Protein AF-A0A9D7RS37-F1 (afdb_monomer)

Secondary structure (DSSP, 8-state):
----------TT-B--B-TTHHHHHHHHHHT----HHHHHHHTT---EEEEEE-TT--EEEEEEES---HHHHHHHHHHHTTSPPPBPPB---------------------

Foldseek 3Di:
DDPPPPPPPCPFWDDKAAPVHPVVVVVLVVPQDDDPVRCVQCVVWDKDFDWDADPQQQTAGPDIPRDDDVVSVVSVRVSSNVGDGIDHGDDDDPPPDPPPPPPPDDDDDDD

Structure (mmCIF, N/CA/C/O backbone):
data_AF-A0A9D7RS37-F1
#
_entry.id   AF-A0A9D7RS37-F1
#
loop_
_atom_site.group_PDB
_atom_site.id
_atom_site.type_symbol
_atom_site.label_atom_id
_atom_site.label_alt_id
_atom_site.label_comp_id
_atom_site.label_asym_id
_atom_site.label_entity_id
_atom_site.label_seq_id
_atom_site.pdbx_PDB_ins_code
_atom_site.Cartn_x
_atom_site.Cartn_y
_atom_site.Cartn_z
_atom_site.occupancy
_atom_site.B_iso_or_equiv
_atom_site.auth_seq_id
_atom_site.auth_comp_id
_atom_site.auth_asym_id
_atom_site.auth_atom_id
_atom_site.pdbx_PDB_model_num
ATOM 1 N N . MET A 1 1 ? 29.650 -41.125 -26.803 1.00 37.84 1 MET A N 1
ATOM 2 C CA . MET A 1 1 ? 29.669 -39.650 -26.675 1.00 37.84 1 MET A CA 1
ATOM 3 C C . MET A 1 1 ? 28.326 -39.214 -26.121 1.00 37.84 1 MET A C 1
ATOM 5 O O . MET A 1 1 ? 27.328 -39.399 -26.803 1.00 37.84 1 MET A O 1
ATOM 9 N N . ILE A 1 2 ? 28.280 -38.714 -24.887 1.00 38.84 2 ILE A N 1
ATOM 10 C CA . ILE A 1 2 ? 27.050 -38.175 -24.293 1.00 38.84 2 ILE A CA 1
ATOM 11 C C . ILE A 1 2 ? 26.989 -36.691 -24.660 1.00 38.84 2 ILE A C 1
ATOM 13 O O . ILE A 1 2 ? 27.889 -35.932 -24.308 1.00 38.84 2 ILE A O 1
ATOM 17 N N . ARG A 1 3 ? 25.966 -36.289 -25.423 1.00 44.84 3 ARG A N 1
ATOM 18 C CA . ARG A 1 3 ? 25.648 -34.877 -25.663 1.00 44.84 3 ARG A CA 1
ATOM 19 C C . ARG A 1 3 ? 24.910 -34.364 -24.429 1.00 44.84 3 ARG A C 1
ATOM 21 O O . ARG A 1 3 ? 23.716 -34.606 -24.285 1.00 44.84 3 ARG A O 1
ATOM 28 N N . SER A 1 4 ? 25.625 -33.705 -23.525 1.00 43.72 4 SER A N 1
ATOM 29 C CA . SER A 1 4 ? 25.004 -32.940 -22.445 1.00 43.72 4 SER A CA 1
ATOM 30 C C . SER A 1 4 ? 24.390 -31.678 -23.047 1.00 43.72 4 SER A C 1
ATOM 32 O O . SER A 1 4 ? 25.100 -30.713 -23.322 1.00 43.72 4 SER A O 1
ATOM 34 N N . ASN A 1 5 ? 23.078 -31.684 -23.284 1.00 52.06 5 ASN A N 1
ATOM 35 C CA . ASN A 1 5 ? 22.336 -30.451 -23.518 1.00 52.06 5 ASN A CA 1
ATOM 36 C C . ASN A 1 5 ? 22.272 -29.712 -22.180 1.00 52.06 5 ASN A C 1
ATOM 38 O O . ASN A 1 5 ? 21.441 -30.030 -21.332 1.00 52.06 5 ASN A O 1
ATOM 42 N N . ALA A 1 6 ? 23.179 -28.756 -21.979 1.00 48.44 6 ALA A N 1
ATOM 43 C CA . ALA A 1 6 ? 23.013 -27.744 -20.952 1.00 48.44 6 ALA A CA 1
ATOM 44 C C . ALA A 1 6 ? 21.703 -27.008 -21.260 1.00 48.44 6 ALA A C 1
ATOM 46 O O . ALA A 1 6 ? 21.633 -26.220 -22.203 1.00 48.44 6 ALA A O 1
ATOM 47 N N . GLN A 1 7 ? 20.638 -27.326 -20.525 1.00 50.69 7 GLN A N 1
ATOM 48 C CA . GLN A 1 7 ? 19.453 -26.486 -20.501 1.00 50.69 7 GLN A CA 1
ATOM 49 C C . GLN A 1 7 ? 19.897 -25.163 -19.885 1.00 50.69 7 GLN A C 1
ATOM 51 O O . GLN A 1 7 ? 20.090 -25.064 -18.675 1.00 50.69 7 GLN A O 1
ATOM 56 N N . VAL A 1 8 ? 20.144 -24.169 -20.736 1.00 51.22 8 VAL A N 1
ATOM 57 C CA . VAL A 1 8 ? 20.247 -22.780 -20.305 1.00 51.22 8 VAL A CA 1
ATOM 58 C C . VAL A 1 8 ? 18.856 -22.434 -19.792 1.00 51.22 8 VAL A C 1
ATOM 60 O O . VAL A 1 8 ? 17.949 -22.176 -20.578 1.00 51.22 8 VAL A O 1
ATOM 63 N N . VAL A 1 9 ? 18.660 -22.550 -18.479 1.00 49.12 9 VAL A N 1
ATOM 64 C CA . VAL A 1 9 ? 17.513 -21.942 -17.811 1.00 49.12 9 VAL A CA 1
ATOM 65 C C . VAL A 1 9 ? 17.622 -20.457 -18.122 1.00 49.12 9 VAL A C 1
ATOM 67 O O . VAL A 1 9 ? 18.622 -19.824 -17.789 1.00 49.12 9 VAL A O 1
ATOM 70 N N . ASP A 1 10 ? 16.650 -19.940 -18.862 1.00 51.56 10 ASP A N 1
ATOM 71 C CA . ASP A 1 10 ? 16.581 -18.532 -19.224 1.00 51.56 10 ASP A CA 1
ATOM 72 C C . ASP A 1 10 ? 16.160 -17.757 -17.968 1.00 51.56 10 ASP A C 1
ATOM 74 O O . ASP A 1 10 ? 14.983 -17.534 -17.708 1.00 51.56 10 ASP A O 1
ATOM 78 N N . THR A 1 11 ? 17.127 -17.446 -17.103 1.00 54.03 11 THR A N 1
ATOM 79 C CA . THR A 1 11 ? 16.904 -16.805 -15.795 1.00 54.03 11 THR A CA 1
ATOM 80 C C . THR A 1 11 ? 16.645 -15.294 -15.902 1.00 54.03 11 THR A C 1
ATOM 82 O O . THR A 1 11 ? 16.840 -14.577 -14.923 1.00 54.03 11 THR A O 1
ATOM 85 N N . LEU A 1 12 ? 16.305 -14.773 -17.087 1.00 59.94 12 LEU A N 1
ATOM 86 C CA . LEU A 1 12 ? 16.408 -13.340 -17.398 1.00 59.94 12 LEU A CA 1
ATOM 87 C C . LEU A 1 12 ? 15.083 -12.598 -17.625 1.00 59.94 12 LEU A C 1
ATOM 89 O O . LEU A 1 12 ? 15.124 -11.414 -17.962 1.00 59.94 12 LEU A O 1
ATOM 93 N N . ASP A 1 13 ? 13.941 -13.246 -17.405 1.00 65.25 13 ASP A N 1
ATOM 94 C CA . ASP A 1 13 ? 12.665 -12.553 -17.215 1.00 65.25 13 ASP A CA 1
ATOM 95 C C . ASP A 1 13 ? 12.458 -12.327 -15.715 1.00 65.25 13 ASP A C 1
ATOM 97 O O . ASP A 1 13 ? 12.433 -13.278 -14.930 1.00 65.25 13 ASP A O 1
ATOM 101 N N . GLN A 1 14 ? 12.342 -11.061 -15.308 1.00 70.62 14 GLN A N 1
ATOM 102 C CA . GLN A 1 14 ? 12.098 -10.708 -13.915 1.00 70.62 14 GLN A CA 1
ATOM 103 C C . GLN A 1 14 ? 10.712 -10.090 -13.770 1.00 70.62 14 GLN A C 1
ATOM 105 O O . GLN A 1 14 ? 10.406 -9.054 -14.374 1.00 70.62 14 GLN A O 1
ATOM 110 N N . ASP A 1 15 ? 9.890 -10.717 -12.934 1.00 82.44 15 ASP A N 1
ATOM 111 C CA . ASP A 1 15 ? 8.644 -10.121 -12.483 1.00 82.44 15 ASP A CA 1
ATOM 112 C C . ASP A 1 15 ? 8.892 -8.944 -11.538 1.00 82.44 15 ASP A C 1
ATOM 114 O O . ASP A 1 15 ? 9.959 -8.767 -10.944 1.00 82.44 15 ASP A O 1
ATOM 118 N N . VAL A 1 16 ? 7.864 -8.111 -11.427 1.00 86.75 16 VAL A N 1
ATOM 119 C CA . VAL A 1 16 ? 7.860 -6.968 -10.523 1.00 86.75 16 VAL A CA 1
ATOM 120 C C . VAL A 1 16 ? 7.856 -7.473 -9.087 1.00 86.75 16 VAL A C 1
ATOM 122 O O . VAL A 1 16 ? 6.993 -8.268 -8.715 1.00 86.75 16 VAL A O 1
ATOM 125 N N . SER A 1 17 ? 8.783 -6.988 -8.264 1.00 90.44 17 SER A N 1
ATOM 126 C CA . SER A 1 17 ? 8.853 -7.389 -6.858 1.00 90.44 17 SER A CA 1
ATOM 127 C C . SER A 1 17 ? 9.395 -6.275 -5.956 1.00 90.44 17 SER A C 1
ATOM 129 O O . SER A 1 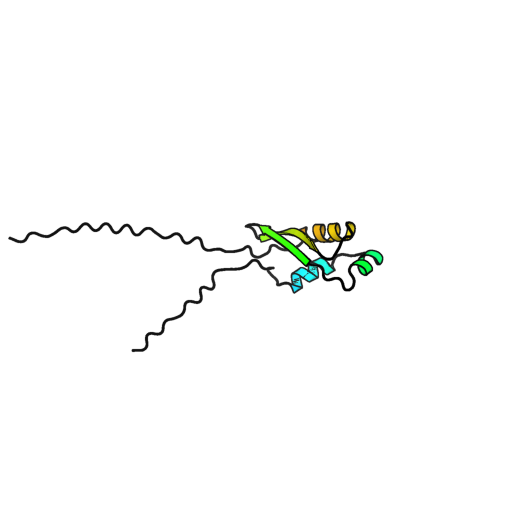17 ? 10.184 -5.438 -6.409 1.00 90.44 17 SER A O 1
ATOM 131 N N . PRO A 1 18 ? 9.017 -6.246 -4.665 1.00 92.25 18 PRO A N 1
ATOM 132 C CA . PRO A 1 18 ? 9.647 -5.359 -3.694 1.00 92.25 18 PRO A CA 1
ATOM 133 C C . PRO A 1 18 ? 11.132 -5.707 -3.544 1.00 92.25 18 PRO A C 1
ATOM 135 O O . PRO A 1 18 ? 11.488 -6.886 -3.485 1.00 92.25 18 PRO A O 1
ATOM 138 N N . LYS A 1 19 ? 12.003 -4.698 -3.427 1.00 89.25 19 LYS A N 1
ATOM 139 C CA . LYS A 1 19 ? 13.458 -4.923 -3.346 1.00 89.25 19 LYS A CA 1
ATOM 140 C C . LYS A 1 19 ? 13.892 -5.752 -2.143 1.00 89.25 19 LYS A C 1
ATOM 142 O O . LYS A 1 19 ? 14.771 -6.596 -2.267 1.00 89.25 19 LYS A O 1
ATOM 147 N N . ASN A 1 20 ? 13.245 -5.527 -1.003 1.00 87.19 20 ASN A N 1
ATOM 148 C CA . ASN A 1 20 ? 13.611 -6.144 0.271 1.00 87.19 20 ASN A CA 1
ATOM 149 C C . ASN A 1 20 ? 12.598 -7.213 0.722 1.00 87.19 20 ASN A C 1
ATOM 151 O O . ASN A 1 20 ? 12.545 -7.544 1.904 1.00 87.19 20 ASN A O 1
ATOM 155 N N . GLY A 1 21 ? 11.777 -7.725 -0.201 1.00 88.50 21 GLY A N 1
ATOM 156 C CA . GLY A 1 21 ? 10.710 -8.678 0.111 1.00 88.50 21 GLY A CA 1
ATOM 157 C C . GLY A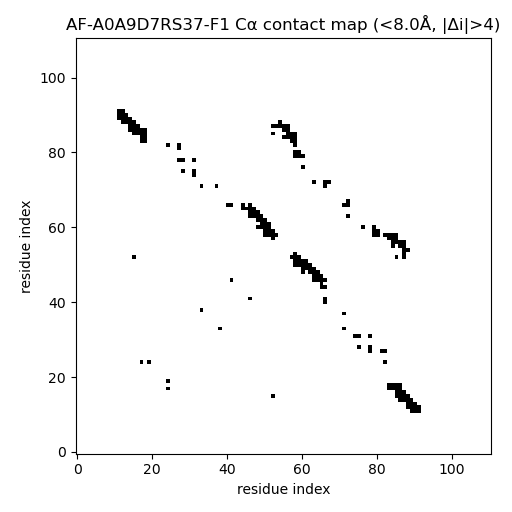 1 21 ? 9.422 -8.030 0.630 1.00 88.50 21 GLY A C 1
ATOM 158 O O . GLY A 1 21 ? 9.334 -6.816 0.841 1.00 88.50 21 GLY A O 1
ATOM 159 N N . ILE A 1 22 ? 8.392 -8.861 0.796 1.00 90.19 22 ILE A N 1
ATOM 160 C CA . ILE A 1 22 ? 7.040 -8.429 1.185 1.00 90.19 22 ILE A CA 1
ATOM 161 C C . ILE A 1 22 ? 7.010 -8.016 2.662 1.00 90.19 22 ILE A C 1
ATOM 163 O O . ILE A 1 22 ? 6.303 -7.082 3.031 1.00 90.19 22 ILE A O 1
ATOM 167 N N . GLU A 1 23 ? 7.817 -8.650 3.507 1.00 91.12 23 GLU A N 1
ATOM 168 C CA . GLU A 1 23 ? 7.886 -8.382 4.943 1.00 91.12 23 GLU A CA 1
ATOM 169 C C . GLU A 1 23 ? 8.352 -6.948 5.216 1.00 91.12 23 GLU A C 1
ATOM 171 O O . GLU A 1 23 ? 7.759 -6.229 6.020 1.00 91.12 23 GLU A O 1
ATOM 176 N N . GLN A 1 24 ? 9.382 -6.496 4.497 1.00 88.75 24 GLN A N 1
ATOM 177 C CA . GLN A 1 24 ? 9.896 -5.131 4.619 1.00 88.75 24 GLN A CA 1
ATOM 178 C C . GLN A 1 24 ? 8.919 -4.097 4.063 1.00 88.75 24 GLN A C 1
ATOM 180 O O . GLN A 1 24 ? 8.796 -3.006 4.622 1.00 88.75 24 GLN A O 1
ATOM 185 N N . LEU A 1 25 ? 8.185 -4.445 3.002 1.00 91.44 25 LEU A N 1
ATOM 186 C CA . LEU A 1 25 ? 7.090 -3.619 2.506 1.00 91.44 25 LEU A CA 1
ATOM 187 C C . LEU A 1 25 ? 6.001 -3.463 3.579 1.00 91.44 25 LEU A C 1
ATOM 189 O O . LEU A 1 25 ? 5.593 -2.342 3.870 1.00 91.44 25 LEU A O 1
ATOM 193 N N . ALA A 1 26 ? 5.587 -4.557 4.223 1.00 90.75 26 ALA A N 1
ATOM 194 C CA . ALA A 1 26 ? 4.568 -4.539 5.271 1.00 90.75 26 ALA A CA 1
ATOM 195 C C . ALA A 1 26 ? 4.978 -3.676 6.478 1.00 90.75 26 ALA A C 1
ATOM 197 O O . ALA A 1 26 ? 4.167 -2.896 6.980 1.00 90.75 26 ALA A O 1
ATOM 198 N N . ILE A 1 27 ? 6.246 -3.736 6.907 1.00 90.44 27 ILE A N 1
ATOM 199 C CA . ILE A 1 27 ? 6.774 -2.909 8.011 1.00 90.44 27 ILE A CA 1
ATOM 200 C C . ILE A 1 27 ? 6.563 -1.409 7.759 1.00 90.44 27 ILE A C 1
ATOM 202 O O . ILE A 1 27 ? 6.264 -0.672 8.700 1.00 90.44 27 ILE A O 1
ATOM 206 N N . LYS A 1 28 ? 6.654 -0.938 6.506 1.00 90.56 28 LYS A N 1
ATOM 207 C CA . LYS A 1 28 ? 6.398 0.478 6.182 1.00 90.56 28 LYS A CA 1
ATOM 208 C C . LYS A 1 28 ? 4.967 0.890 6.536 1.00 90.56 28 LYS A C 1
ATOM 210 O O . LYS A 1 28 ? 4.770 1.990 7.049 1.00 90.56 28 LYS A O 1
ATOM 215 N N . TYR A 1 29 ? 3.995 0.005 6.326 1.00 91.62 29 TYR A N 1
ATOM 216 C CA . TYR A 1 29 ? 2.584 0.259 6.628 1.00 91.62 29 TYR A CA 1
ATOM 217 C C . TYR A 1 29 ? 2.249 0.123 8.115 1.00 91.62 29 TYR A C 1
ATOM 219 O O . TYR A 1 29 ? 1.412 0.873 8.611 1.00 91.62 29 TYR A O 1
ATOM 227 N N . TYR A 1 30 ? 2.954 -0.734 8.863 1.00 87.56 30 TYR A N 1
ATOM 228 C CA . TYR A 1 30 ? 2.815 -0.797 10.328 1.00 87.56 30 TYR A CA 1
ATOM 229 C C . TYR A 1 30 ? 3.193 0.511 11.039 1.00 87.56 30 TYR A C 1
ATOM 231 O O . TYR A 1 30 ? 2.807 0.719 12.185 1.00 87.56 30 TYR A O 1
ATOM 239 N N . GLY A 1 31 ? 3.929 1.405 10.372 1.00 87.50 31 GLY A N 1
ATOM 240 C CA . GLY A 1 31 ? 4.257 2.731 10.892 1.00 87.50 31 GLY A CA 1
ATOM 241 C C . GLY A 1 31 ? 3.117 3.756 10.832 1.00 87.50 31 GLY A C 1
ATOM 242 O O . GLY A 1 31 ? 3.351 4.907 11.193 1.00 87.50 31 GLY A O 1
ATOM 243 N N . ILE A 1 32 ? 1.926 3.396 10.341 1.00 91.44 32 ILE A N 1
ATOM 244 C CA . ILE A 1 32 ? 0.755 4.285 10.334 1.00 91.44 32 ILE A CA 1
ATOM 245 C C . ILE A 1 32 ? 0.071 4.228 11.703 1.00 91.44 32 ILE A C 1
ATOM 247 O O . ILE A 1 32 ? -0.330 3.159 12.165 1.00 91.44 32 ILE A O 1
ATOM 251 N N . ASP A 1 33 ? -0.107 5.384 12.342 1.00 92.81 33 ASP A N 1
ATOM 252 C CA . ASP A 1 33 ? -0.807 5.466 13.623 1.00 92.81 33 ASP A CA 1
ATOM 253 C C . ASP A 1 33 ? -2.316 5.655 13.424 1.00 92.81 33 ASP A C 1
ATOM 255 O O . ASP A 1 33 ? -2.840 6.768 13.435 1.00 92.81 33 ASP A O 1
ATOM 259 N N . PHE A 1 34 ? -3.020 4.545 13.203 1.00 93.81 34 PHE A N 1
ATOM 260 C CA . PHE A 1 34 ? -4.481 4.542 13.121 1.00 93.81 34 PHE A CA 1
ATOM 261 C C . PHE A 1 34 ? -5.128 4.783 14.488 1.00 93.81 34 PHE A C 1
ATOM 263 O O . PHE A 1 34 ? -4.667 4.253 15.508 1.00 93.81 34 PHE A O 1
ATOM 270 N N . THR A 1 35 ? -6.257 5.495 14.501 1.00 95.38 35 THR A N 1
ATOM 271 C CA . THR A 1 35 ? -7.094 5.656 15.700 1.00 95.38 35 THR A CA 1
ATOM 272 C C . THR A 1 35 ? -7.670 4.315 16.162 1.00 95.38 35 THR A C 1
ATOM 274 O O . THR A 1 35 ? -7.650 3.317 15.440 1.00 95.38 35 THR A O 1
ATOM 277 N N . LYS A 1 36 ? -8.211 4.256 17.385 1.00 94.94 36 LYS A N 1
ATOM 278 C CA . LYS A 1 36 ? -8.818 3.015 17.900 1.00 94.94 36 LYS A CA 1
ATOM 279 C C . LYS A 1 36 ? -10.004 2.569 17.049 1.00 94.94 36 LYS A C 1
AT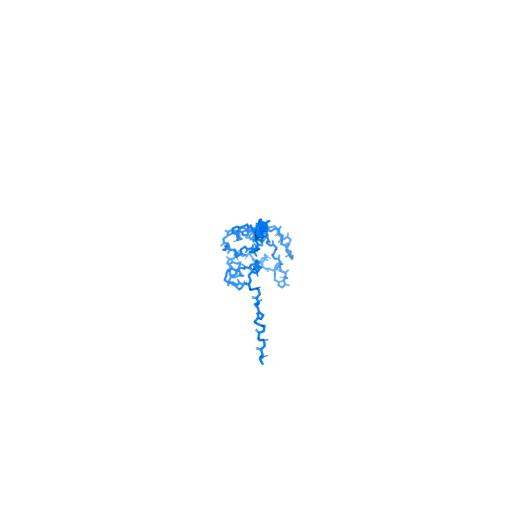OM 281 O O . LYS A 1 36 ? -10.212 1.373 16.875 1.00 94.94 36 LYS A O 1
ATOM 286 N N . GLU A 1 37 ? -10.769 3.523 16.543 1.00 93.56 37 GLU A N 1
ATOM 287 C CA . GLU A 1 37 ? -11.925 3.315 15.682 1.00 93.56 37 GLU A CA 1
ATOM 288 C C . GLU A 1 37 ? -11.474 2.760 14.327 1.00 93.56 37 GLU A C 1
ATOM 290 O O . GLU A 1 37 ? -11.934 1.695 13.928 1.00 93.56 37 GLU A O 1
ATOM 295 N N . GLN A 1 38 ? -10.479 3.391 13.698 1.00 94.25 38 GLN A N 1
ATOM 296 C CA . GLN A 1 38 ? -9.901 2.925 12.435 1.00 94.25 38 GLN A CA 1
ATOM 297 C C . GLN A 1 38 ? -9.273 1.529 12.569 1.00 94.25 38 GLN A C 1
ATOM 299 O O . GLN A 1 38 ? -9.458 0.687 11.697 1.00 94.25 38 GLN A O 1
ATOM 304 N N . ARG A 1 39 ? -8.585 1.237 13.685 1.00 93.31 39 ARG A N 1
ATOM 305 C CA . ARG A 1 39 ? -8.016 -0.098 13.948 1.00 93.31 39 ARG A CA 1
ATOM 306 C C . ARG A 1 39 ? -9.086 -1.179 14.014 1.00 93.31 39 ARG A C 1
ATOM 308 O O . ARG A 1 39 ? -8.869 -2.248 13.461 1.00 93.31 39 ARG A O 1
ATOM 315 N N . LYS A 1 40 ? -10.229 -0.906 14.649 1.00 93.25 40 LYS A N 1
ATOM 316 C CA . LYS A 1 40 ? -11.353 -1.855 14.697 1.00 93.25 40 LYS A CA 1
ATOM 317 C C . LYS A 1 40 ? -11.935 -2.137 13.315 1.00 93.25 40 LYS A C 1
ATOM 319 O O . LYS A 1 40 ? -12.417 -3.237 13.084 1.00 93.25 40 LYS A O 1
ATOM 324 N N . GLU A 1 41 ? -11.908 -1.160 12.412 1.00 90.69 41 GLU A N 1
ATOM 325 C C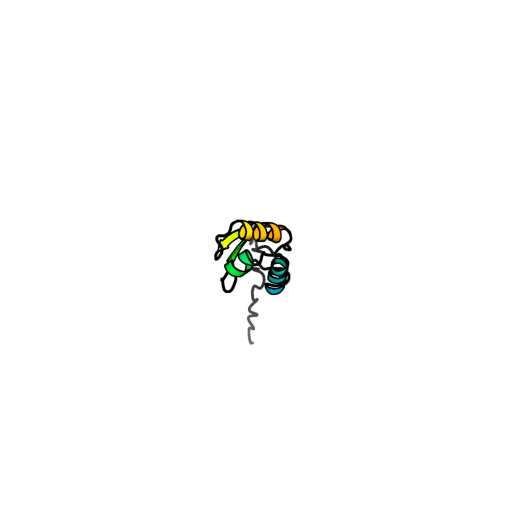A . GLU A 1 41 ? -12.433 -1.328 11.052 1.00 90.69 41 GLU A CA 1
ATOM 326 C C . GLU A 1 41 ? -11.552 -2.214 10.167 1.00 90.69 41 GLU A C 1
ATOM 328 O O . GLU A 1 41 ? -12.065 -2.831 9.239 1.00 90.69 41 GLU A O 1
ATOM 333 N N . ILE A 1 42 ? -10.249 -2.286 10.448 1.00 92.25 42 ILE A N 1
ATOM 334 C CA . ILE A 1 42 ? -9.288 -3.106 9.690 1.00 92.25 42 ILE A CA 1
ATOM 335 C C . ILE A 1 42 ? -8.881 -4.388 10.424 1.00 92.25 42 ILE A C 1
ATOM 337 O O . ILE A 1 42 ? -8.142 -5.212 9.889 1.00 92.25 42 ILE A O 1
ATOM 341 N N . GLU A 1 43 ? -9.341 -4.566 11.660 1.00 92.12 43 GLU A N 1
ATOM 342 C CA . GLU A 1 43 ? -9.047 -5.746 12.461 1.00 92.12 43 GLU A CA 1
ATOM 343 C C . GLU A 1 43 ? -9.670 -6.991 11.813 1.00 92.12 43 GLU A C 1
ATOM 345 O O . GLU A 1 43 ? -10.876 -7.051 11.582 1.00 92.12 43 GLU A O 1
ATOM 350 N N . ASN A 1 44 ? -8.842 -8.004 11.536 1.00 90.81 44 ASN A N 1
ATOM 351 C CA . ASN A 1 44 ? -9.233 -9.242 10.845 1.00 90.81 44 ASN A CA 1
ATOM 352 C C . ASN A 1 44 ? -9.819 -9.035 9.436 1.00 90.81 44 ASN A C 1
ATOM 354 O O . ASN A 1 44 ? -10.547 -9.894 8.938 1.00 90.81 44 ASN A O 1
ATOM 358 N N . VAL A 1 45 ? -9.497 -7.915 8.789 1.00 92.19 45 VAL A N 1
ATOM 359 C CA . VAL A 1 45 ? -9.855 -7.657 7.395 1.00 92.19 45 VAL A CA 1
ATOM 360 C C . VAL A 1 45 ? -8.650 -7.943 6.508 1.00 92.19 45 VAL A C 1
ATOM 362 O O . VAL A 1 45 ? -7.558 -7.424 6.739 1.00 92.19 45 VAL A O 1
ATOM 365 N N . GLU A 1 46 ? -8.848 -8.754 5.472 1.00 92.25 46 GLU A N 1
ATOM 366 C CA . GLU A 1 46 ? -7.860 -8.901 4.406 1.00 92.25 46 GLU A CA 1
ATOM 367 C C . GLU A 1 46 ? -7.887 -7.645 3.532 1.00 92.25 46 GLU A C 1
ATOM 369 O O . GLU A 1 46 ? -8.884 -7.343 2.874 1.00 92.25 46 GLU A O 1
ATOM 374 N N . ILE A 1 47 ? -6.792 -6.888 3.576 1.00 92.69 47 ILE A N 1
ATOM 375 C CA . ILE A 1 47 ? -6.603 -5.687 2.767 1.00 92.69 47 ILE A CA 1
ATOM 376 C C . ILE A 1 47 ? -5.641 -6.031 1.640 1.00 92.69 47 ILE A C 1
ATOM 378 O O . ILE A 1 47 ? -4.511 -6.457 1.886 1.00 92.69 47 ILE A O 1
ATOM 382 N N . GLU A 1 48 ? -6.079 -5.814 0.405 1.00 93.62 48 GLU A N 1
ATOM 383 C CA . GLU A 1 48 ? -5.252 -6.039 -0.777 1.00 93.62 48 GLU A CA 1
ATOM 384 C C . GLU A 1 48 ? -4.761 -4.708 -1.332 1.00 93.62 48 GLU A C 1
ATOM 386 O O . GLU A 1 48 ? -5.538 -3.770 -1.528 1.00 93.62 48 GLU A O 1
ATOM 391 N N . PHE A 1 49 ? -3.464 -4.649 -1.624 1.00 94.12 49 PHE A N 1
ATOM 392 C CA . PHE A 1 49 ? -2.832 -3.506 -2.265 1.00 94.12 49 PHE A CA 1
ATOM 393 C C . PHE A 1 49 ? -2.485 -3.844 -3.706 1.00 94.12 49 PHE A C 1
ATOM 395 O O . PHE A 1 49 ? -1.649 -4.713 -3.964 1.00 94.12 49 PHE A O 1
ATOM 402 N N . ILE A 1 50 ? -3.098 -3.125 -4.642 1.00 93.00 50 ILE A N 1
ATOM 403 C CA . ILE A 1 50 ? -2.824 -3.274 -6.067 1.00 93.00 50 ILE A CA 1
ATOM 404 C C . ILE A 1 50 ? -1.970 -2.088 -6.502 1.00 93.00 50 ILE A C 1
ATOM 406 O O . ILE A 1 50 ? -2.410 -0.934 -6.498 1.00 93.00 50 ILE A O 1
ATOM 410 N N . TYR A 1 51 ? -0.731 -2.387 -6.884 1.00 93.38 51 TYR A N 1
ATOM 411 C CA . TYR A 1 51 ? 0.239 -1.387 -7.309 1.00 93.38 51 TYR A CA 1
ATOM 412 C C . TYR A 1 51 ? 0.351 -1.327 -8.830 1.00 93.38 51 TYR A C 1
ATOM 414 O O . TYR A 1 51 ? 0.478 -2.352 -9.501 1.00 93.38 51 TYR A O 1
ATOM 422 N N . LEU A 1 52 ? 0.406 -0.107 -9.355 1.00 92.75 52 LEU A N 1
ATOM 423 C CA . LEU A 1 52 ? 0.949 0.179 -10.674 1.00 92.75 52 LEU A CA 1
ATOM 424 C C . LEU A 1 52 ? 2.419 0.577 -10.503 1.00 92.75 52 LEU A C 1
ATOM 426 O O . LEU A 1 52 ? 2.715 1.538 -9.794 1.00 92.75 52 LEU A O 1
ATOM 430 N N . ILE A 1 53 ? 3.326 -0.177 -11.127 1.00 92.44 53 ILE A N 1
ATOM 431 C CA . ILE A 1 53 ? 4.772 0.074 -11.081 1.00 92.44 53 ILE A CA 1
ATOM 432 C C . ILE A 1 53 ? 5.228 0.609 -12.435 1.00 92.44 53 ILE A C 1
ATOM 434 O O . ILE A 1 53 ? 4.940 -0.004 -13.467 1.00 92.44 53 ILE A O 1
ATOM 438 N N . ASP A 1 54 ? 5.928 1.739 -12.429 1.00 90.69 54 ASP A N 1
ATOM 439 C CA . ASP A 1 54 ? 6.455 2.351 -13.648 1.00 90.69 54 ASP A CA 1
ATOM 440 C C . ASP A 1 54 ? 7.785 1.722 -14.122 1.00 90.69 54 ASP A C 1
ATOM 442 O O . ASP A 1 54 ? 8.286 0.741 -13.565 1.00 90.69 54 ASP A O 1
ATOM 446 N N . GLU A 1 55 ? 8.366 2.284 -15.186 1.00 88.75 55 GLU A N 1
ATOM 447 C CA . GLU A 1 55 ? 9.633 1.811 -15.762 1.00 88.75 55 GLU A CA 1
ATOM 448 C C . GLU A 1 55 ? 10.852 1.992 -14.836 1.00 88.75 55 GLU A C 1
ATOM 450 O O . GLU A 1 55 ? 11.846 1.278 -14.983 1.00 88.75 55 GLU A O 1
ATOM 455 N N . TYR A 1 56 ? 10.772 2.900 -13.858 1.00 90.25 56 TYR A N 1
ATOM 456 C CA . TYR A 1 56 ? 11.816 3.162 -12.862 1.00 90.25 56 TYR A CA 1
ATOM 457 C C . TYR A 1 56 ? 11.617 2.358 -11.571 1.00 90.25 56 TYR A C 1
ATOM 459 O O . TYR A 1 56 ? 12.503 2.341 -10.706 1.00 90.25 56 TYR A O 1
ATOM 467 N N . GLY A 1 57 ? 10.483 1.665 -11.450 1.00 91.12 57 GLY A N 1
ATOM 468 C CA . GLY A 1 57 ? 10.098 0.905 -10.272 1.00 91.12 57 GLY A CA 1
ATOM 469 C C . GLY A 1 57 ? 9.346 1.730 -9.227 1.00 91.12 57 GLY A C 1
ATOM 470 O O . GLY A 1 57 ? 9.183 1.247 -8.108 1.00 91.12 57 GLY A O 1
ATOM 471 N N . ASP A 1 58 ? 8.917 2.956 -9.529 1.00 94.06 58 ASP A N 1
ATOM 472 C CA . ASP A 1 58 ? 8.166 3.788 -8.587 1.00 94.06 58 ASP A CA 1
ATOM 473 C C . ASP A 1 58 ? 6.726 3.243 -8.425 1.00 94.06 58 ASP A C 1
ATOM 475 O O . ASP A 1 58 ? 6.010 3.075 -9.421 1.00 94.06 58 ASP A O 1
ATOM 479 N N . PRO A 1 59 ? 6.290 2.911 -7.189 1.00 94.75 59 PRO A N 1
ATOM 480 C CA . PRO A 1 59 ? 4.969 2.348 -6.944 1.00 94.75 59 PRO A CA 1
ATOM 481 C C . PRO A 1 59 ? 3.891 3.418 -6.782 1.00 94.75 59 PRO A C 1
ATOM 483 O O . PRO A 1 59 ? 4.032 4.360 -6.006 1.00 94.75 59 PRO A O 1
ATOM 486 N N . THR A 1 60 ? 2.751 3.207 -7.434 1.00 94.31 60 THR A N 1
ATOM 487 C CA . THR A 1 60 ? 1.511 3.948 -7.174 1.00 94.31 60 THR A CA 1
ATOM 488 C C . THR A 1 60 ? 0.421 2.974 -6.741 1.00 94.31 60 THR A C 1
ATOM 490 O O . THR A 1 60 ? 0.188 1.978 -7.425 1.00 94.31 60 THR A O 1
ATOM 493 N N . LEU A 1 61 ? -0.262 3.246 -5.622 1.00 93.94 61 LEU A N 1
ATOM 494 C CA . LEU A 1 61 ? -1.468 2.494 -5.257 1.00 93.94 61 LEU A CA 1
ATOM 495 C C . LEU A 1 61 ? -2.581 2.829 -6.250 1.00 93.94 61 LEU A C 1
ATOM 497 O O . LEU A 1 61 ? -3.065 3.958 -6.286 1.00 93.94 61 LEU A O 1
ATOM 501 N N . SER A 1 62 ? -2.953 1.842 -7.062 1.00 93.19 62 SER A N 1
ATOM 502 C CA . SER A 1 62 ? -4.032 1.963 -8.042 1.00 93.19 62 SER A CA 1
ATOM 503 C C . SER A 1 62 ? -5.373 1.620 -7.409 1.00 93.19 62 SER A C 1
ATOM 505 O O . SER A 1 62 ? -6.357 2.323 -7.621 1.00 93.19 62 SER A O 1
ATOM 507 N N . GLU A 1 63 ? -5.410 0.542 -6.626 1.00 93.19 63 GLU A N 1
ATOM 508 C CA . GLU A 1 63 ? -6.621 0.055 -5.970 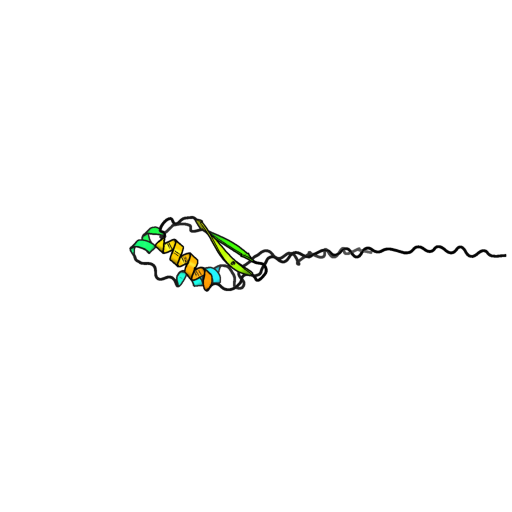1.00 93.19 63 GLU A CA 1
ATOM 509 C C . GLU A 1 63 ? -6.287 -0.489 -4.575 1.00 93.19 63 GLU A C 1
ATOM 511 O O . GLU A 1 63 ? -5.194 -1.012 -4.330 1.00 93.19 63 GLU A O 1
ATOM 516 N N . ILE A 1 64 ? -7.247 -0.342 -3.661 1.00 94.75 64 ILE A N 1
ATOM 517 C CA . ILE A 1 64 ? -7.191 -0.874 -2.300 1.00 94.75 64 ILE A CA 1
ATOM 518 C C . ILE A 1 64 ? -8.513 -1.590 -2.037 1.00 94.75 64 ILE A C 1
ATOM 520 O O . ILE A 1 64 ? -9.567 -0.952 -2.031 1.00 94.75 64 ILE A O 1
ATOM 524 N N . ASN A 1 65 ? -8.456 -2.899 -1.795 1.00 94.94 65 ASN A N 1
ATOM 525 C CA . ASN A 1 65 ? -9.631 -3.696 -1.446 1.00 94.94 65 ASN A CA 1
ATOM 526 C C . ASN A 1 65 ? -9.671 -3.983 0.057 1.00 94.94 65 ASN A C 1
ATOM 528 O O . ASN A 1 65 ? -8.656 -3.921 0.745 1.00 94.94 65 ASN A O 1
ATOM 532 N N . GLY A 1 66 ? -10.861 -4.300 0.570 1.00 93.19 66 GLY A N 1
ATOM 533 C CA . GLY A 1 66 ? -11.077 -4.671 1.974 1.00 93.19 66 GLY A CA 1
ATOM 534 C C . GLY A 1 66 ? -11.449 -3.504 2.892 1.00 93.19 66 GLY A C 1
ATOM 535 O O . GLY A 1 66 ? -12.153 -3.712 3.874 1.00 93.19 66 GLY A O 1
ATOM 536 N N . VAL A 1 67 ? -11.103 -2.260 2.543 1.00 94.06 67 VAL A N 1
ATOM 537 C CA . VAL A 1 67 ? -11.426 -1.065 3.344 1.00 94.06 67 VAL A CA 1
ATOM 538 C C . VAL A 1 67 ? -12.273 -0.058 2.562 1.00 94.06 67 VAL A C 1
ATOM 540 O O . VAL A 1 67 ? -12.098 0.122 1.361 1.00 94.06 67 VAL A O 1
ATOM 543 N N . LYS A 1 68 ? -13.216 0.603 3.247 1.00 92.88 68 LYS A N 1
ATOM 544 C CA . LYS A 1 68 ? -14.089 1.649 2.668 1.00 92.88 68 LYS A CA 1
ATOM 545 C C . LYS A 1 68 ? -13.924 3.019 3.319 1.00 92.88 68 LYS A C 1
ATOM 547 O O . LYS A 1 68 ? -14.442 4.005 2.806 1.00 92.88 68 LYS A O 1
ATOM 552 N N . ASN A 1 69 ? -13.261 3.075 4.469 1.00 94.88 69 ASN A N 1
ATOM 553 C CA . ASN A 1 69 ? -13.044 4.316 5.191 1.00 94.88 69 ASN A CA 1
ATOM 554 C C . ASN A 1 69 ? -11.992 5.161 4.471 1.00 94.88 69 ASN A C 1
ATOM 556 O O . ASN A 1 69 ? -10.846 4.735 4.311 1.00 94.88 69 ASN A O 1
ATOM 560 N N . GLN A 1 70 ? -12.398 6.360 4.052 1.00 95.06 70 GLN A N 1
ATOM 561 C CA . GLN A 1 70 ? -11.558 7.245 3.255 1.00 95.06 70 GLN A CA 1
ATOM 562 C C . GLN A 1 70 ? -10.305 7.702 4.008 1.00 95.06 70 GLN A C 1
ATOM 564 O O . GLN A 1 70 ? -9.243 7.776 3.407 1.00 95.06 70 GLN A O 1
ATOM 569 N N . GLU A 1 71 ? -10.377 7.929 5.322 1.00 95.25 71 GLU A N 1
ATOM 570 C CA . GLU A 1 71 ? -9.209 8.357 6.105 1.00 95.25 71 GLU A CA 1
ATOM 571 C C . GLU A 1 71 ? -8.134 7.264 6.168 1.00 95.25 71 GLU A C 1
ATOM 573 O O . GLU A 1 71 ? -6.932 7.547 6.140 1.00 95.25 71 GLU A O 1
ATOM 578 N N . ILE A 1 72 ? -8.562 5.998 6.216 1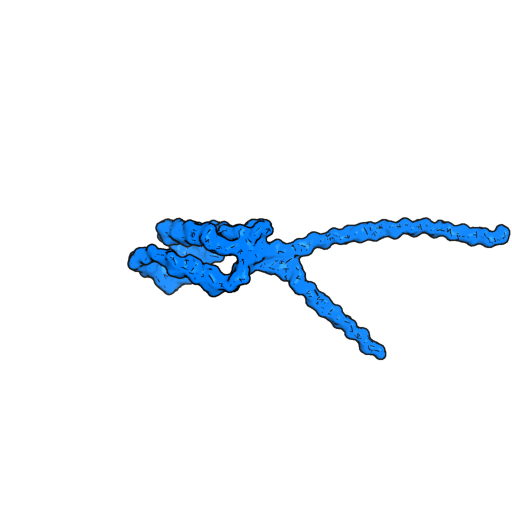.00 94.75 72 ILE A N 1
ATOM 579 C CA . ILE A 1 72 ? -7.656 4.847 6.184 1.00 94.75 72 ILE A CA 1
ATOM 580 C C . ILE A 1 72 ? -7.019 4.730 4.799 1.00 94.75 72 ILE A C 1
ATOM 582 O O . ILE A 1 72 ? -5.799 4.618 4.694 1.00 94.75 72 ILE A O 1
ATOM 586 N N . ILE A 1 73 ? -7.830 4.818 3.741 1.00 95.00 73 ILE A N 1
ATOM 587 C CA . ILE A 1 73 ? -7.373 4.805 2.344 1.00 95.00 73 ILE A CA 1
ATOM 588 C C . ILE A 1 73 ? -6.344 5.917 2.101 1.00 95.00 73 ILE A C 1
ATOM 590 O O . ILE A 1 73 ? -5.254 5.650 1.598 1.00 95.00 73 ILE A O 1
ATOM 594 N N . ASP A 1 74 ? -6.640 7.145 2.523 1.00 95.00 74 ASP A N 1
ATOM 595 C CA . ASP A 1 74 ? -5.756 8.298 2.349 1.00 95.00 74 ASP A CA 1
ATOM 596 C C . ASP A 1 74 ? -4.433 8.114 3.102 1.00 95.00 74 ASP A C 1
ATOM 598 O O . ASP A 1 74 ? -3.363 8.462 2.592 1.00 95.00 74 ASP A O 1
ATOM 602 N N . SER A 1 75 ? -4.480 7.518 4.296 1.00 94.94 75 SER A N 1
ATOM 603 C CA . SER A 1 75 ? -3.283 7.191 5.074 1.00 94.94 75 SER A CA 1
ATOM 604 C C . SER A 1 75 ? -2.408 6.156 4.362 1.00 94.94 75 SER A C 1
ATOM 606 O O . SER A 1 75 ? -1.190 6.326 4.292 1.00 94.94 75 SER A O 1
ATOM 608 N N . LEU A 1 76 ? -3.013 5.119 3.774 1.00 95.06 76 LEU A N 1
ATOM 609 C CA . LEU A 1 76 ? -2.314 4.086 3.000 1.00 95.06 76 LEU A CA 1
ATOM 610 C C . LEU A 1 76 ? -1.678 4.660 1.722 1.00 95.06 76 LEU A C 1
ATOM 612 O O . LEU A 1 76 ? -0.503 4.405 1.438 1.00 95.06 76 LEU A O 1
ATOM 616 N N . ILE A 1 77 ? -2.416 5.497 0.986 1.00 94.56 77 ILE A N 1
ATOM 617 C CA . ILE A 1 77 ? -1.920 6.198 -0.209 1.00 94.56 77 ILE A CA 1
ATOM 618 C C . ILE A 1 77 ? -0.755 7.115 0.149 1.00 94.56 77 ILE A C 1
ATOM 620 O O . ILE A 1 77 ? 0.280 7.101 -0.521 1.00 94.56 77 ILE A O 1
ATOM 624 N N . ASN A 1 78 ? -0.885 7.901 1.218 1.00 94.25 78 ASN A N 1
ATOM 625 C CA . ASN A 1 78 ? 0.190 8.783 1.651 1.00 94.25 78 ASN A CA 1
ATOM 626 C C . ASN A 1 78 ? 1.426 7.997 2.075 1.00 94.25 78 ASN A C 1
ATOM 628 O O . ASN A 1 78 ? 2.530 8.374 1.686 1.00 94.25 78 ASN A O 1
ATOM 632 N N . LYS A 1 79 ? 1.254 6.875 2.780 1.00 94.12 79 LYS A N 1
ATOM 633 C CA . LYS A 1 79 ? 2.387 6.047 3.196 1.00 94.12 79 LYS A CA 1
ATOM 634 C C . LYS A 1 79 ? 3.113 5.398 2.020 1.00 94.12 79 LYS A C 1
ATOM 636 O O . LYS A 1 79 ? 4.332 5.262 2.063 1.00 94.12 79 LYS A O 1
ATOM 641 N N . THR A 1 80 ? 2.398 5.074 0.943 1.00 93.69 80 THR A N 1
ATOM 642 C CA . THR A 1 80 ? 2.985 4.501 -0.283 1.00 93.69 80 THR A CA 1
ATOM 643 C C . THR A 1 80 ? 4.042 5.408 -0.907 1.00 93.69 80 THR A C 1
ATOM 645 O O . THR A 1 80 ? 5.015 4.917 -1.468 1.00 93.69 80 THR A O 1
ATOM 648 N N . LYS A 1 81 ? 3.921 6.732 -0.751 1.00 91.75 81 LYS A N 1
ATOM 649 C CA . LYS A 1 81 ? 4.916 7.695 -1.256 1.00 91.75 81 LYS A CA 1
ATOM 650 C C . LYS A 1 81 ? 6.290 7.547 -0.590 1.00 91.75 81 LYS A C 1
ATOM 652 O O . LYS A 1 81 ? 7.279 8.046 -1.114 1.00 91.75 81 LYS A O 1
ATOM 657 N N . GLU A 1 82 ? 6.349 6.887 0.566 1.00 91.50 82 GLU A N 1
ATOM 658 C CA . GLU A 1 82 ? 7.578 6.603 1.314 1.00 91.50 82 GLU A CA 1
ATOM 659 C C . GLU A 1 82 ? 8.111 5.181 1.066 1.00 91.50 82 GLU A C 1
ATOM 661 O O . GLU A 1 82 ? 9.155 4.800 1.608 1.00 91.50 82 GLU A O 1
ATOM 666 N N . VAL A 1 83 ? 7.385 4.366 0.295 1.00 91.75 83 VAL A N 1
ATOM 667 C CA . VAL A 1 83 ? 7.801 3.007 -0.045 1.00 91.75 83 VAL A CA 1
ATOM 668 C C . VAL A 1 83 ? 8.945 3.066 -1.052 1.00 91.75 83 VAL A C 1
ATOM 670 O O . VAL A 1 83 ? 8.979 3.889 -1.963 1.00 91.75 83 VAL A O 1
ATOM 673 N N . GLU A 1 84 ? 9.915 2.176 -0.871 1.00 92.50 84 GLU A N 1
ATOM 674 C CA . GLU A 1 84 ? 11.045 2.068 -1.783 1.00 92.50 84 GLU A CA 1
ATOM 675 C C . GLU A 1 84 ? 10.603 1.582 -3.163 1.00 92.50 84 GLU A C 1
ATOM 677 O O . GLU A 1 84 ? 9.681 0.778 -3.305 1.00 92.50 84 GLU A O 1
ATOM 682 N N . ARG A 1 85 ? 11.337 2.017 -4.187 1.00 93.06 85 ARG A N 1
ATOM 683 C CA . ARG A 1 85 ? 11.162 1.521 -5.552 1.00 93.06 85 ARG A CA 1
ATOM 684 C C . ARG A 1 85 ? 11.200 0.002 -5.598 1.00 93.06 85 ARG A C 1
ATOM 686 O O . ARG A 1 85 ? 12.110 -0.611 -5.041 1.00 93.06 85 ARG A O 1
ATOM 693 N N . PHE A 1 86 ? 10.273 -0.576 -6.339 1.00 93.50 86 PHE A N 1
ATOM 694 C CA . PHE A 1 86 ? 10.253 -1.981 -6.702 1.00 93.50 86 PHE A CA 1
ATOM 695 C C . PHE A 1 86 ? 11.365 -2.263 -7.712 1.00 93.50 86 PHE A C 1
ATOM 697 O O . PHE A 1 86 ? 11.969 -1.353 -8.291 1.00 93.50 86 PHE A O 1
ATOM 704 N N . TYR A 1 87 ? 11.653 -3.538 -7.934 1.00 89.75 87 TYR A N 1
ATOM 705 C CA . TYR A 1 87 ? 12.296 -3.918 -9.176 1.00 89.75 87 TYR A CA 1
ATOM 706 C C . TYR A 1 87 ? 11.255 -3.853 -10.302 1.00 89.75 87 TYR A C 1
ATOM 708 O O . TYR A 1 87 ? 10.225 -4.529 -10.201 1.00 89.75 87 TYR A O 1
ATOM 716 N N . PRO A 1 88 ? 11.475 -3.033 -11.347 1.00 84.62 88 PRO A N 1
ATOM 717 C CA . PRO A 1 88 ? 10.555 -2.963 -12.470 1.00 84.62 88 PRO A CA 1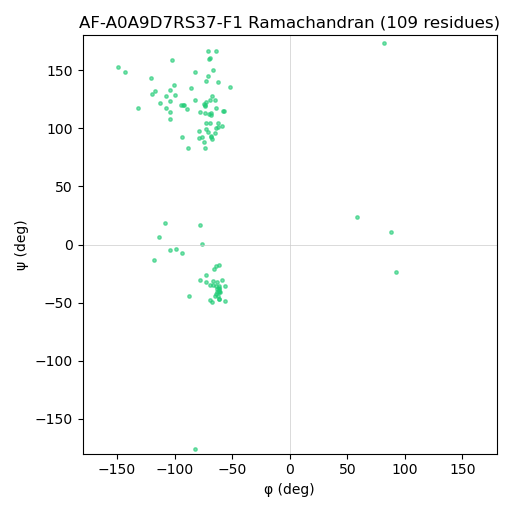
ATOM 718 C C . PRO A 1 88 ? 10.608 -4.259 -13.279 1.00 84.62 88 PRO A C 1
ATOM 720 O O . PRO A 1 88 ? 11.581 -5.016 -13.226 1.00 84.62 88 PRO A O 1
ATOM 723 N N . ARG A 1 89 ? 9.563 -4.498 -14.074 1.00 83.19 89 ARG A N 1
ATOM 724 C CA . ARG A 1 89 ? 9.525 -5.652 -14.971 1.00 83.19 89 ARG A CA 1
ATOM 725 C C . ARG A 1 89 ? 10.634 -5.519 -16.012 1.00 83.19 89 ARG A C 1
ATOM 727 O O . ARG A 1 89 ? 10.586 -4.620 -16.850 1.00 83.19 89 ARG A O 1
ATOM 734 N N . ALA A 1 90 ? 11.576 -6.453 -16.019 1.00 76.12 90 ALA A N 1
ATOM 735 C CA . ALA A 1 90 ? 12.556 -6.563 -17.089 1.00 76.12 90 ALA A CA 1
ATOM 736 C C . ALA A 1 90 ? 12.026 -7.529 -18.157 1.00 76.12 90 ALA A C 1
ATOM 738 O O . ALA A 1 90 ? 11.767 -8.693 -17.866 1.00 76.12 90 ALA A O 1
ATOM 739 N N . LYS A 1 91 ? 11.859 -7.044 -19.395 1.00 61.97 91 LYS A N 1
ATOM 740 C CA . LYS A 1 91 ? 11.651 -7.886 -20.584 1.00 61.97 91 LYS A CA 1
ATOM 741 C C . LYS A 1 91 ? 12.805 -7.675 -21.551 1.00 61.97 91 LYS A C 1
ATOM 743 O O . LYS A 1 91 ? 13.137 -6.533 -21.875 1.00 61.97 91 LYS A O 1
ATOM 748 N N . LYS A 1 92 ? 13.389 -8.755 -22.073 1.00 61.03 92 LYS A N 1
ATOM 749 C CA . LYS A 1 92 ? 14.398 -8.637 -23.131 1.00 61.03 92 LYS A CA 1
ATOM 750 C C . LYS A 1 92 ? 13.740 -8.154 -24.430 1.00 61.03 92 LYS A C 1
ATOM 752 O O . LYS A 1 92 ? 12.843 -8.804 -24.963 1.00 61.03 92 LYS A O 1
ATOM 757 N N . TRP A 1 93 ? 14.238 -7.056 -24.996 1.00 40.88 93 TRP A N 1
ATOM 758 C CA . TRP A 1 93 ? 14.055 -6.756 -26.416 1.00 40.88 93 TRP A CA 1
ATOM 759 C C . TRP A 1 93 ? 14.954 -7.704 -27.213 1.00 40.88 93 TRP A C 1
ATOM 761 O O . TRP A 1 93 ? 16.175 -7.548 -27.237 1.00 40.88 93 TRP A O 1
ATOM 771 N N . CYS A 1 94 ? 14.379 -8.726 -27.845 1.00 51.81 94 CYS A N 1
ATOM 772 C CA . CYS A 1 94 ? 15.125 -9.547 -28.792 1.00 51.81 94 CYS A CA 1
ATOM 773 C C . CYS A 1 94 ? 15.325 -8.748 -30.089 1.00 51.81 94 CYS A C 1
ATOM 775 O O . CYS A 1 94 ? 14.522 -8.837 -31.017 1.00 51.81 94 CYS A O 1
ATOM 777 N N . SER A 1 95 ? 16.399 -7.962 -30.170 1.00 46.06 95 SER A N 1
ATOM 778 C CA . SER A 1 95 ? 16.907 -7.485 -31.457 1.00 46.06 95 SER A CA 1
ATOM 779 C C . SER A 1 95 ? 17.474 -8.684 -32.214 1.00 46.06 95 SER A C 1
ATOM 781 O O . SER A 1 95 ? 18.636 -9.047 -32.039 1.00 46.06 95 SER A O 1
ATOM 783 N N . ARG A 1 96 ? 16.652 -9.332 -33.050 1.00 46.25 96 ARG A N 1
ATOM 784 C CA . ARG A 1 96 ? 17.162 -10.217 -34.104 1.00 46.25 96 ARG A CA 1
ATOM 785 C C . ARG A 1 96 ? 18.001 -9.361 -35.046 1.00 46.25 96 ARG A C 1
ATOM 787 O O . ARG A 1 96 ? 17.459 -8.608 -35.850 1.00 46.25 96 ARG A O 1
ATOM 794 N N . THR A 1 97 ? 19.317 -9.481 -34.961 1.00 46.72 97 THR A N 1
ATOM 795 C CA . THR A 1 97 ? 20.213 -9.067 -36.036 1.00 46.72 97 THR A CA 1
ATOM 796 C C . THR A 1 97 ? 19.810 -9.830 -37.299 1.00 46.72 97 THR A C 1
ATOM 798 O O . THR A 1 97 ? 19.883 -11.058 -37.351 1.00 46.72 97 THR A O 1
ATOM 801 N N . LEU A 1 98 ? 19.330 -9.105 -38.309 1.00 39.47 98 LEU A N 1
ATOM 802 C CA . LEU A 1 98 ? 19.170 -9.612 -39.668 1.00 39.47 98 LEU A CA 1
ATOM 803 C C . LEU A 1 98 ? 20.564 -9.981 -40.193 1.00 39.47 98 LEU A C 1
ATOM 805 O O . LEU A 1 98 ? 21.334 -9.111 -40.592 1.00 39.47 98 LEU A O 1
ATOM 809 N N . ASN A 1 99 ? 20.896 -11.273 -40.183 1.00 41.59 99 ASN A N 1
ATOM 810 C CA . ASN A 1 99 ? 21.989 -11.801 -40.992 1.00 41.59 99 ASN A CA 1
ATOM 811 C C . ASN A 1 99 ? 21.574 -11.695 -42.464 1.00 41.59 99 ASN A C 1
ATOM 813 O O . ASN A 1 99 ? 20.955 -12.607 -43.008 1.00 41.59 99 ASN A O 1
ATOM 817 N N . ILE A 1 100 ? 21.903 -10.580 -43.113 1.00 46.44 100 ILE A N 1
ATOM 818 C CA . ILE A 1 100 ? 21.965 -10.532 -44.573 1.00 46.44 100 ILE A CA 1
ATOM 819 C C . ILE A 1 100 ? 23.305 -11.168 -44.949 1.00 46.44 100 ILE A C 1
ATOM 821 O O . ILE A 1 100 ? 24.340 -10.505 -44.979 1.00 46.44 100 ILE A O 1
ATOM 825 N N . LEU A 1 101 ? 23.298 -12.482 -45.179 1.00 42.31 101 LEU A N 1
ATOM 826 C CA . LEU A 1 101 ? 24.383 -13.148 -45.892 1.00 42.31 101 LEU A CA 1
ATOM 827 C C . LEU A 1 101 ? 24.315 -12.686 -47.351 1.00 42.31 101 LEU A C 1
ATOM 829 O O . LEU A 1 101 ? 23.441 -13.103 -48.106 1.00 42.31 101 LEU A O 1
ATOM 833 N N . HIS A 1 102 ? 25.230 -11.801 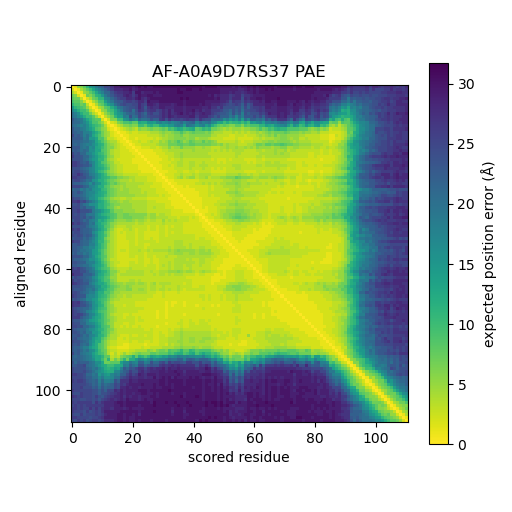-47.739 1.00 41.34 102 HIS A N 1
ATOM 834 C CA . HIS A 1 102 ? 25.576 -11.603 -49.142 1.00 41.34 102 HIS A CA 1
ATOM 835 C C . HIS A 1 102 ? 26.287 -12.874 -49.633 1.00 41.34 102 HIS A C 1
ATOM 837 O O . HIS A 1 102 ? 27.498 -13.021 -49.486 1.00 41.34 102 HIS A O 1
ATOM 843 N N . GLU A 1 103 ? 25.537 -13.813 -50.208 1.00 46.47 103 GLU A N 1
ATOM 844 C CA . GLU A 1 103 ? 26.106 -14.843 -51.076 1.00 46.47 103 GLU A CA 1
ATOM 845 C C . GLU A 1 103 ? 26.429 -14.211 -52.435 1.00 46.47 103 GLU A C 1
ATOM 847 O O . GLU A 1 103 ? 25.594 -14.151 -53.334 1.00 46.47 103 GLU A O 1
ATOM 852 N N . THR A 1 104 ? 27.660 -13.734 -52.613 1.00 42.31 104 THR A N 1
ATOM 853 C CA . THR A 1 104 ? 28.232 -13.579 -53.956 1.00 42.31 104 THR A CA 1
ATOM 854 C C . THR A 1 104 ? 29.020 -14.837 -54.284 1.00 42.31 104 THR A C 1
ATOM 856 O O . THR A 1 104 ? 30.197 -14.967 -53.949 1.00 42.31 104 THR A O 1
ATO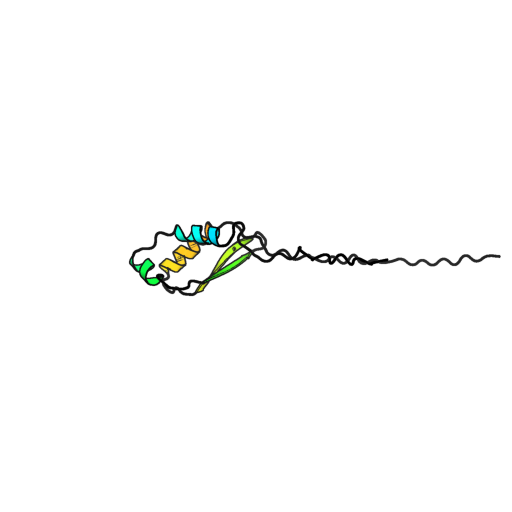M 859 N N . HIS A 1 105 ? 28.338 -15.780 -54.926 1.00 37.62 105 HIS A N 1
ATOM 860 C CA . HIS A 1 105 ? 28.942 -16.917 -55.603 1.00 37.62 105 HIS A CA 1
ATOM 861 C C . HIS A 1 105 ? 29.667 -16.396 -56.860 1.00 37.62 105 HIS A C 1
ATOM 863 O O . HIS A 1 105 ? 29.018 -15.914 -57.786 1.00 37.62 105 HIS A O 1
ATOM 869 N N . ILE A 1 106 ? 31.001 -16.453 -56.897 1.00 54.06 106 ILE A N 1
ATOM 870 C CA . ILE A 1 106 ? 31.784 -16.252 -58.127 1.00 54.06 106 ILE A CA 1
ATOM 871 C C . ILE A 1 106 ? 32.247 -17.640 -58.585 1.00 54.06 106 ILE A C 1
ATOM 873 O O . ILE A 1 106 ? 33.120 -18.213 -57.932 1.00 54.06 106 ILE A O 1
ATOM 877 N N . PRO A 1 107 ? 31.702 -18.216 -59.671 1.00 45.16 107 PRO A N 1
ATOM 878 C CA . PRO A 1 107 ? 32.275 -19.423 -60.243 1.00 45.16 107 PRO A CA 1
ATOM 879 C C . PRO A 1 107 ? 33.572 -19.071 -60.983 1.00 45.16 107 PRO A C 1
ATOM 881 O O . PRO A 1 107 ? 33.582 -18.280 -61.926 1.00 45.16 107 PRO A O 1
ATOM 884 N N . SER A 1 108 ? 34.677 -19.674 -60.550 1.00 43.50 108 SER A N 1
ATOM 885 C CA . SER A 1 108 ? 35.940 -19.695 -61.282 1.00 43.50 108 SER A CA 1
ATOM 886 C C . SER A 1 108 ? 35.789 -20.556 -62.538 1.00 43.50 108 SER A C 1
ATOM 888 O O . SER A 1 108 ? 35.633 -21.774 -62.434 1.00 43.50 108 SER A O 1
ATOM 890 N N . LEU A 1 109 ? 35.863 -19.944 -63.718 1.00 46.38 109 LEU A N 1
ATOM 891 C CA . LEU A 1 109 ? 36.092 -20.661 -64.971 1.00 46.38 109 LEU A CA 1
ATOM 892 C C . LEU A 1 109 ? 37.581 -21.006 -65.076 1.00 46.38 109 LEU A C 1
ATOM 894 O O . LEU A 1 109 ? 38.435 -20.124 -65.150 1.00 46.38 109 LEU A O 1
ATOM 898 N N . GLN A 1 110 ? 37.869 -22.307 -65.031 1.00 41.53 110 GLN A N 1
ATOM 899 C CA . GLN A 1 110 ? 39.116 -22.881 -65.518 1.00 41.53 110 GLN A CA 1
ATOM 900 C C . GLN A 1 110 ? 39.040 -23.094 -67.038 1.00 41.53 110 GLN A C 1
ATOM 902 O O . GLN A 1 110 ? 37.992 -23.484 -67.555 1.00 41.53 110 GLN A O 1
ATOM 907 N N . SER A 1 111 ? 40.227 -22.968 -67.644 1.00 46.62 111 SER A N 1
ATOM 908 C CA . SER A 1 111 ? 40.657 -23.231 -69.028 1.00 46.62 111 SER A CA 1
ATOM 909 C C . SER A 1 111 ? 40.452 -22.137 -70.067 1.00 46.62 111 SER A C 1
ATOM 911 O O . SER A 1 111 ? 39.332 -21.614 -70.219 1.00 46.62 111 SER A O 1
#

Mean predicted aligned error: 12.94 Å

Solvent-accessible surface area (backbone atoms only — not comparable to full-atom values): 7404 Å² total; per-residue (Å²): 136,84,83,78,78,77,78,78,74,82,82,69,70,41,72,68,42,58,75,73,40,68,68,56,55,50,55,63,60,69,71,58,88,67,51,76,66,56,45,61,71,52,58,96,48,74,68,47,81,41,69,48,65,44,92,83,4,52,62,40,80,72,48,67,46,72,66,84,56,63,71,59,52,52,50,52,53,59,51,44,74,74,54,76,55,30,43,39,67,45,73,82,81,82,78,77,76,79,82,78,76,83,81,79,84,76,85,82,84,80,134

Radius of gyration: 26.66 Å; Cα contacts (8 Å, |Δi|>4): 107; chains: 1; bounding box: 55×48×87 Å

Nearest PDB structures (foldseek):
  1s62-assembly1_A  TM=5.764E-01  e=2.903E+00  Escherichia coli
  4rww-assembly1_A  TM=3.037E-01  e=4.300E+00  Listeria monocytogenes EGD-e
  5knd-assembly1_G  TM=1.955E-01  e=7.262E+00  Enterococcus hirae ATCC 9790

pLDDT: mean 78.09, std 20.92, range [37.62, 95.38]

Sequence (111 aa):
MIRSNAQVVDTLDQDVSPKNGIEQLAIKYYGIDFTKEQRKEIENVEIEFIYLIDEYGDPTLSEINGVKNQEIIDSLINKTKEVERFYPRAKKWCSRTLNILHETHIPSLQS